Protein AF-A0A3P6CB48-F1 (afdb_monomer)

Organism: Brassica oleracea (NCBI:txid3712)

Secondary structure (DSSP, 8-state):
---------------PPPPEEEE--SGGGHHHHHHHHHH-S-EEEE--S----SSSTTHHHHHHHHHHHS--SSHHHHHHHHHHH----HHHHHHHHHHHHHHHHHHH--GGGGGSS--

InterPro domains:
  IPR002882 2-phospho-L-lactate transferase CofD [PF01933] (21-88)
  IPR038136 CofD-like domain superfamily [G3DSA:3.40.50.10680] (15-97)
  IPR038136 CofD-like domain superfamily [SSF142338] (18-90)

Nearest PDB structures (foldseek):
  9atc-assembly1_A  TM=3.259E-01  e=7.396E+00  Escherichia coli
  3csu-assembly1_B  TM=3.146E-01  e=8.466E+00  Escherichia coli K-12

Solvent-accessible surface area (backbone atoms only — not comparable to full-atom values): 7622 Å² total; per-residue (Å²): 138,84,83,82,82,77,82,80,79,83,76,79,76,77,74,74,66,59,78,46,79,43,84,44,67,51,77,84,48,58,80,49,53,68,60,44,52,78,64,29,82,49,64,49,79,47,66,65,65,79,42,83,68,93,70,54,59,27,51,64,38,54,50,58,47,50,61,66,72,49,64,71,89,43,74,64,40,43,48,53,43,51,60,74,65,59,71,80,54,69,73,55,50,57,50,50,50,52,50,51,52,51,51,48,47,73,73,63,62,61,80,74,67,70,65,71,80,76,114

Foldseek 3Di:
DDDDPDPPPPPPPPPPQDAEEDEDEADPCLVVLVVVVVRHPNYHYDYDQADPPPPHTPPRRVLSNCLSNFDPPDPVSVVVSVVSPDDPPPVVVVVVVVVVVVVCCVVPVDPVVVVPVVD

Mean predicted aligned error: 14.85 Å

Structure (mmCIF, N/CA/C/O backbone):
data_AF-A0A3P6CB48-F1
#
_entry.id   AF-A0A3P6CB48-F1
#
loop_
_atom_site.group_PDB
_atom_site.id
_atom_site.type_symbol
_atom_site.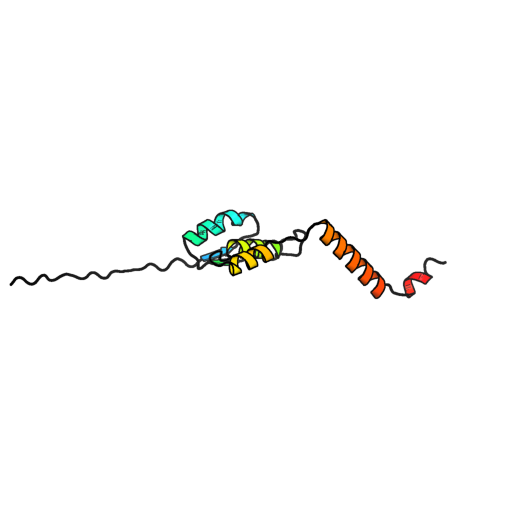label_atom_id
_atom_site.label_alt_id
_atom_site.label_comp_id
_atom_site.label_asym_id
_atom_site.label_entity_id
_atom_site.label_seq_id
_atom_site.pdbx_PDB_ins_code
_atom_site.Cartn_x
_atom_site.Cartn_y
_atom_site.Cartn_z
_atom_site.occupancy
_atom_site.B_iso_or_equiv
_atom_site.auth_seq_id
_atom_site.auth_comp_id
_atom_site.auth_asym_id
_atom_site.auth_atom_id
_atom_site.pdbx_PDB_model_num
ATOM 1 N N . MET A 1 1 ? -41.089 0.556 48.564 1.00 38.22 1 MET A N 1
ATOM 2 C CA . MET A 1 1 ? -40.012 0.200 47.618 1.00 38.22 1 MET A CA 1
ATOM 3 C C . MET A 1 1 ? -40.538 0.365 46.200 1.00 38.22 1 MET A C 1
ATOM 5 O O . MET A 1 1 ? -41.434 -0.378 45.829 1.00 38.22 1 MET A O 1
ATOM 9 N N . SER A 1 2 ? -40.049 1.352 45.446 1.00 36.94 2 SER A N 1
ATOM 10 C CA . SER A 1 2 ? -40.416 1.554 44.037 1.00 36.94 2 SER A CA 1
ATOM 11 C C . SER A 1 2 ? -39.330 0.931 43.168 1.00 36.94 2 SER A C 1
ATOM 13 O O . SER A 1 2 ? -38.185 1.378 43.219 1.00 36.94 2 SER A O 1
ATOM 15 N N . ALA A 1 3 ? -39.659 -0.130 42.434 1.00 39.22 3 ALA A N 1
ATOM 16 C CA . ALA A 1 3 ? -38.724 -0.777 41.524 1.00 39.22 3 ALA A CA 1
ATOM 17 C C . ALA A 1 3 ? -38.510 0.122 40.298 1.00 39.22 3 ALA A C 1
ATOM 19 O O . ALA A 1 3 ? -39.443 0.381 39.540 1.00 39.22 3 ALA A O 1
ATOM 20 N N . TYR A 1 4 ? -37.284 0.611 40.120 1.00 45.44 4 TYR A N 1
ATOM 21 C CA . TYR A 1 4 ? -36.842 1.187 38.855 1.00 45.44 4 TYR A CA 1
ATOM 22 C C . TYR A 1 4 ? -36.689 0.044 37.852 1.00 45.44 4 TYR A C 1
ATOM 24 O O . TYR A 1 4 ? -35.783 -0.778 37.972 1.00 45.44 4 TYR A O 1
ATOM 32 N N . VAL A 1 5 ? -37.586 -0.022 36.871 1.00 48.25 5 VAL A N 1
ATOM 33 C CA . VAL A 1 5 ? -37.370 -0.830 35.670 1.00 48.25 5 VAL A CA 1
ATOM 34 C C . VAL A 1 5 ? -36.523 0.023 34.734 1.00 48.25 5 VAL A C 1
ATOM 36 O O . VAL A 1 5 ? -37.032 0.928 34.077 1.00 48.25 5 VAL A O 1
ATOM 39 N N . SER A 1 6 ? -35.214 -0.223 34.729 1.00 45.56 6 SER A N 1
ATOM 40 C CA . SER A 1 6 ? -34.323 0.346 33.721 1.00 45.56 6 SER A CA 1
ATOM 41 C C . SER A 1 6 ? -34.514 -0.460 32.439 1.00 45.56 6 SER A C 1
ATOM 43 O O . SER A 1 6 ? -34.183 -1.644 32.386 1.00 45.56 6 SER A O 1
ATOM 45 N N . ALA A 1 7 ? -35.129 0.152 31.429 1.00 47.03 7 ALA A N 1
ATOM 46 C CA . ALA A 1 7 ? -35.191 -0.419 30.095 1.00 47.03 7 ALA A CA 1
ATOM 47 C C . ALA A 1 7 ? -33.794 -0.315 29.475 1.00 47.03 7 ALA A C 1
ATOM 49 O O . ALA A 1 7 ? -33.390 0.736 28.986 1.00 47.03 7 ALA A O 1
ATOM 50 N N . GLU A 1 8 ? -33.041 -1.407 29.539 1.00 46.75 8 GLU A N 1
ATOM 51 C CA . GLU A 1 8 ? -31.741 -1.534 28.896 1.00 46.75 8 GLU A CA 1
ATOM 52 C C . GLU A 1 8 ? -31.945 -1.659 27.374 1.00 46.75 8 GLU A C 1
ATOM 54 O O . GLU A 1 8 ? -32.101 -2.753 26.827 1.00 46.75 8 GLU A O 1
ATOM 59 N N . CYS A 1 9 ? -31.990 -0.533 26.663 1.00 33.88 9 CYS A N 1
ATOM 60 C CA . CYS A 1 9 ? -31.968 -0.515 25.204 1.00 33.88 9 CYS A CA 1
ATOM 61 C C . CYS A 1 9 ? -30.531 -0.714 24.695 1.00 33.88 9 CYS A C 1
ATOM 63 O O . CYS A 1 9 ? -29.858 0.218 24.263 1.00 33.88 9 CYS A O 1
ATOM 65 N N . HIS A 1 10 ? -30.057 -1.961 24.702 1.00 47.25 10 HIS A N 1
ATOM 66 C CA . HIS A 1 10 ? -28.854 -2.345 23.961 1.00 47.25 10 HIS A CA 1
ATOM 67 C C . HIS A 1 10 ? -29.155 -2.408 22.456 1.00 47.25 10 HIS A C 1
ATOM 69 O O . HIS A 1 10 ? -29.297 -3.480 21.874 1.00 47.25 10 HIS A O 1
ATOM 75 N N . SER A 1 11 ? -29.214 -1.252 21.799 1.00 48.88 11 SER A N 1
ATOM 76 C CA . SER A 1 11 ? -28.984 -1.161 20.355 1.00 48.88 11 SER A CA 1
ATOM 77 C C . SER A 1 11 ? -27.568 -0.645 20.112 1.00 48.88 11 SER A C 1
ATOM 79 O O . SER A 1 11 ? -27.366 0.448 19.590 1.00 48.88 11 SER A O 1
ATOM 81 N N . SER A 1 12 ? -26.565 -1.426 20.518 1.00 54.94 12 SER A N 1
ATOM 82 C CA . SER A 1 12 ? -25.195 -1.222 20.044 1.00 54.94 12 SER A CA 1
ATOM 83 C C . SER A 1 12 ? -25.089 -1.816 18.642 1.00 54.94 12 SER A C 1
ATOM 85 O O . SER A 1 12 ? -24.553 -2.904 18.447 1.00 54.94 12 SER A O 1
ATOM 87 N N . SER A 1 13 ? -25.660 -1.138 17.645 1.00 58.38 13 SER A N 1
ATOM 88 C CA . SER A 1 13 ? -25.299 -1.409 16.257 1.00 58.38 13 SER A CA 1
ATOM 89 C C . SER A 1 13 ? -23.925 -0.785 16.022 1.00 58.38 13 SER A C 1
ATOM 91 O O . SER A 1 13 ? -23.820 0.331 15.508 1.00 58.38 13 SER A O 1
ATOM 93 N N . THR A 1 14 ? -22.859 -1.460 16.452 1.00 63.66 14 THR A N 1
ATOM 94 C CA . THR A 1 14 ? -21.512 -1.143 15.975 1.00 63.66 14 THR A CA 1
ATOM 95 C C . THR A 1 14 ? -21.516 -1.423 14.479 1.00 63.66 14 THR A C 1
ATOM 97 O O . THR A 1 14 ? -21.442 -2.574 14.058 1.00 63.66 14 THR A O 1
ATOM 100 N N . VAL A 1 15 ? -21.728 -0.385 13.671 1.00 77.75 15 VAL A N 1
ATOM 101 C CA . VAL A 1 15 ? -21.661 -0.504 12.215 1.00 77.75 15 VAL A CA 1
ATOM 102 C C . VAL A 1 15 ? -20.222 -0.877 11.882 1.00 77.75 15 VAL A C 1
ATOM 104 O O . VAL A 1 15 ? -19.312 -0.084 12.124 1.00 77.75 15 VAL A O 1
ATOM 107 N N . ASP A 1 16 ? -20.011 -2.092 11.376 1.00 85.31 16 ASP A N 1
ATOM 108 C CA . ASP A 1 16 ? -18.688 -2.531 10.945 1.00 85.31 16 ASP A CA 1
ATOM 109 C C . ASP A 1 16 ? -18.121 -1.544 9.909 1.00 85.31 16 ASP A C 1
ATOM 111 O O . ASP A 1 16 ? -18.852 -1.103 9.012 1.00 85.31 16 ASP A O 1
ATOM 115 N N 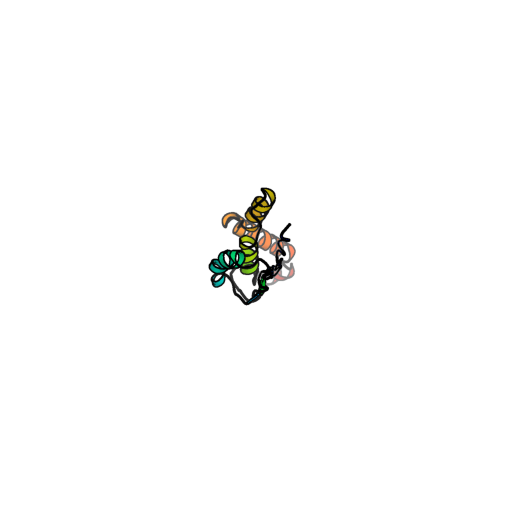. PRO A 1 17 ? -16.821 -1.202 9.976 1.00 87.69 17 PRO A N 1
ATOM 116 C CA . PRO A 1 17 ? -16.210 -0.258 9.040 1.00 87.69 17 PRO A CA 1
ATOM 117 C C . PRO A 1 17 ? -16.366 -0.776 7.607 1.00 87.69 17 PRO A C 1
ATOM 119 O O . PRO A 1 17 ? -16.110 -1.949 7.395 1.00 87.69 17 PRO A O 1
ATOM 122 N N . PRO A 1 18 ? -16.752 0.012 6.595 1.00 90.81 18 PRO A N 1
ATOM 123 C CA . PRO A 1 18 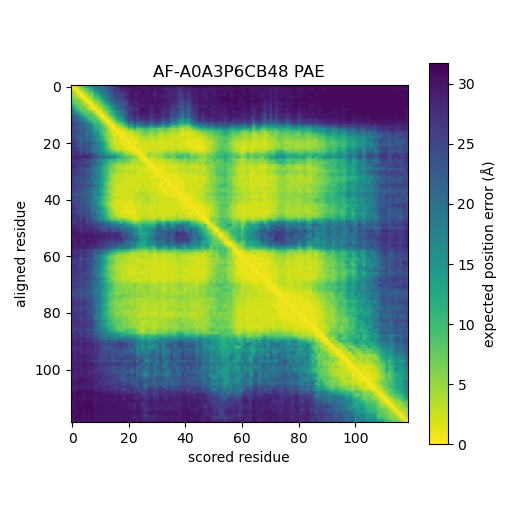? -17.143 -0.502 5.271 1.00 90.81 18 PRO A CA 1
ATOM 124 C C . PRO A 1 18 ? -16.039 -1.311 4.560 1.00 90.81 18 PRO A C 1
ATOM 126 O O . PRO A 1 18 ? -14.857 -1.060 4.770 1.00 90.81 18 PRO A O 1
ATOM 129 N N . SER A 1 19 ? -16.406 -2.267 3.698 1.00 94.69 19 SER A N 1
ATOM 130 C CA . SER A 1 19 ? -15.464 -2.974 2.805 1.00 94.69 19 SER A CA 1
ATOM 131 C C . SER A 1 19 ? -15.485 -2.356 1.410 1.00 94.69 19 SER A C 1
ATOM 133 O O . SER A 1 19 ? -16.563 -2.173 0.848 1.00 94.69 19 SER A O 1
ATOM 135 N N . LEU A 1 20 ? -14.317 -2.058 0.836 1.00 94.44 20 LEU A N 1
ATOM 136 C CA . LEU A 1 20 ? -14.190 -1.332 -0.431 1.00 94.44 20 LEU A CA 1
ATOM 137 C C . LEU A 1 20 ? -13.268 -2.057 -1.419 1.00 94.44 20 LEU A C 1
ATOM 139 O O . LEU A 1 20 ? -12.235 -2.605 -1.040 1.00 94.44 20 LEU A O 1
ATOM 143 N N . ILE A 1 21 ? -13.612 -1.999 -2.706 1.00 94.94 21 ILE A N 1
ATOM 144 C CA . ILE A 1 21 ? -12.710 -2.336 -3.814 1.00 94.94 21 ILE A CA 1
ATOM 145 C C . ILE A 1 21 ? -12.399 -1.042 -4.559 1.00 94.94 21 ILE A C 1
ATOM 147 O O . ILE A 1 21 ? -13.311 -0.309 -4.939 1.00 94.94 21 ILE A O 1
ATOM 151 N N . VAL A 1 22 ? -11.116 -0.762 -4.773 1.00 92.44 22 VAL A N 1
ATOM 152 C CA . VAL A 1 22 ? -10.648 0.440 -5.468 1.00 92.44 22 VAL A CA 1
ATOM 153 C C . VAL A 1 22 ? -9.891 0.037 -6.724 1.00 92.44 22 VAL A C 1
ATOM 155 O O . VAL A 1 22 ? -8.806 -0.536 -6.643 1.00 92.44 22 VAL A O 1
ATOM 158 N N . PHE A 1 23 ? -10.443 0.394 -7.881 1.00 91.25 23 PHE A N 1
ATOM 159 C CA . PHE A 1 23 ? -9.748 0.332 -9.165 1.00 91.25 23 PHE A CA 1
ATOM 160 C C . PHE A 1 23 ? -9.004 1.651 -9.371 1.00 91.25 23 PHE A C 1
ATOM 162 O O . PHE A 1 23 ? -9.624 2.703 -9.523 1.00 91.25 23 PHE A O 1
ATOM 169 N N . SER A 1 24 ? -7.675 1.616 -9.330 1.00 87.19 24 SER A N 1
ATOM 170 C CA . SER A 1 24 ? -6.851 2.825 -9.428 1.00 87.19 24 SER A CA 1
ATOM 171 C C . SER A 1 24 ? -5.528 2.539 -10.122 1.00 87.19 24 SER A C 1
ATOM 173 O O . SER A 1 24 ? -4.946 1.484 -9.900 1.00 87.19 24 SER A O 1
ATOM 175 N N . GLY A 1 25 ? -5.019 3.495 -10.898 1.00 75.94 25 GLY A N 1
ATOM 176 C CA . GLY A 1 25 ? -3.639 3.470 -11.393 1.00 75.94 25 GLY A CA 1
ATOM 177 C C . GLY A 1 25 ? -2.640 4.004 -10.364 1.00 75.94 25 GLY A C 1
ATOM 178 O O . GLY A 1 25 ? -2.970 4.166 -9.187 1.00 75.94 25 GLY A O 1
ATOM 179 N N . GLY A 1 26 ? -1.437 4.329 -10.825 1.00 72.81 26 GLY A N 1
ATOM 180 C CA . GLY A 1 26 ? -0.321 4.806 -10.019 1.00 72.81 26 GLY A CA 1
ATOM 181 C C . GLY A 1 26 ? -0.531 6.091 -9.240 1.00 72.81 26 GLY A C 1
ATOM 182 O O . GLY A 1 26 ? -1.173 6.126 -8.184 1.00 72.81 26 GLY A O 1
ATOM 183 N N . THR A 1 27 ? 0.107 7.166 -9.697 1.00 78.88 27 THR A N 1
ATOM 184 C CA . THR A 1 27 ? 0.347 8.337 -8.848 1.00 78.88 27 THR A CA 1
ATOM 185 C C . THR A 1 27 ? -0.908 9.107 -8.450 1.00 78.88 27 THR A C 1
ATOM 187 O O . THR A 1 27 ? -0.943 9.656 -7.349 1.00 78.88 27 THR A O 1
ATOM 190 N N . GLY A 1 28 ? -1.953 9.089 -9.279 1.00 82.62 28 GLY A N 1
ATOM 191 C CA . GLY A 1 28 ? -3.181 9.858 -9.056 1.00 82.62 28 GLY A CA 1
ATOM 192 C C . GLY A 1 28 ? -3.945 9.483 -7.782 1.00 82.62 28 GLY A C 1
ATOM 193 O O . GLY A 1 28 ? -4.504 10.354 -7.125 1.00 82.62 28 GLY A O 1
ATOM 194 N N . PHE A 1 29 ? -3.918 8.213 -7.369 1.00 88.25 29 PHE A N 1
ATOM 195 C CA . PHE A 1 29 ? -4.651 7.772 -6.173 1.00 88.25 29 PHE A CA 1
ATOM 196 C C . PHE A 1 29 ? -3.851 7.937 -4.870 1.00 88.25 29 PHE A C 1
ATOM 198 O O . PHE A 1 29 ? -4.364 7.739 -3.773 1.00 88.25 29 PHE A O 1
ATOM 205 N N . ASN A 1 30 ? -2.580 8.328 -4.957 1.00 88.56 30 ASN A N 1
ATOM 206 C CA . ASN A 1 30 ? -1.669 8.373 -3.815 1.00 88.56 30 ASN A CA 1
ATOM 207 C C . ASN A 1 30 ? -2.130 9.276 -2.670 1.00 88.56 30 ASN A C 1
ATOM 209 O O . ASN A 1 30 ? -1.934 8.908 -1.516 1.00 88.56 30 ASN A O 1
ATOM 213 N N . GLY A 1 31 ? -2.731 10.426 -2.987 1.00 88.94 31 GLY A N 1
ATOM 214 C CA . GLY A 1 31 ? -3.233 11.364 -1.980 1.00 88.94 31 GLY A CA 1
ATOM 215 C C . GLY A 1 31 ? -4.483 10.870 -1.249 1.00 88.94 31 GLY A C 1
ATOM 216 O O . GLY A 1 31 ? -4.756 11.319 -0.145 1.00 88.94 31 GLY A O 1
ATOM 217 N N . VAL A 1 32 ? -5.220 9.922 -1.835 1.00 91.38 32 VAL A N 1
ATOM 218 C CA . VAL A 1 32 ? -6.487 9.417 -1.281 1.00 91.38 32 VAL A CA 1
ATOM 219 C C . VAL A 1 32 ? -6.261 8.252 -0.316 1.00 91.38 32 VAL A C 1
ATOM 221 O O . VAL A 1 32 ? -7.064 8.040 0.587 1.00 91.38 32 VAL A O 1
ATOM 224 N N . VAL A 1 33 ? -5.158 7.507 -0.468 1.00 91.44 33 VAL A N 1
ATOM 225 C CA . VAL A 1 33 ? -4.875 6.301 0.333 1.00 91.44 33 VAL A CA 1
ATOM 226 C C . VAL A 1 33 ? -4.896 6.585 1.837 1.00 91.44 33 VAL A C 1
ATOM 228 O O . VAL A 1 33 ? -5.515 5.832 2.581 1.00 91.44 33 VAL A O 1
ATOM 231 N N . GLU A 1 34 ? -4.246 7.662 2.286 1.00 89.44 34 GLU A N 1
ATOM 232 C CA . GLU A 1 34 ? -4.173 7.993 3.718 1.00 89.44 34 GLU A CA 1
ATOM 233 C C . GLU A 1 34 ? -5.528 8.419 4.289 1.00 89.44 34 GLU A C 1
ATOM 235 O O . GLU A 1 34 ? -5.865 8.058 5.414 1.00 89.44 34 GLU A O 1
ATOM 240 N N . GLU A 1 35 ? -6.341 9.129 3.506 1.00 91.44 35 GLU A N 1
ATOM 241 C CA . GLU A 1 35 ? -7.698 9.495 3.917 1.00 91.44 35 GLU A CA 1
ATOM 242 C C . GLU A 1 35 ? -8.608 8.266 3.992 1.00 91.44 35 GLU A C 1
ATOM 244 O O . GLU A 1 35 ? -9.399 8.132 4.924 1.00 91.44 35 GLU A O 1
ATOM 249 N N . LEU A 1 36 ? -8.449 7.320 3.064 1.00 92.38 36 LEU A N 1
ATOM 250 C CA . LEU A 1 36 ? -9.253 6.103 3.037 1.00 92.38 36 LEU A CA 1
ATOM 251 C C . LEU A 1 36 ? -9.021 5.227 4.274 1.00 92.38 36 LEU A C 1
ATOM 253 O O . LEU A 1 36 ? -9.982 4.698 4.831 1.00 92.38 36 LEU A O 1
ATOM 257 N N . LYS A 1 37 ? -7.774 5.141 4.756 1.00 90.19 37 LYS A N 1
ATOM 258 C CA . LYS A 1 37 ? -7.432 4.411 5.988 1.00 90.19 37 LYS A CA 1
ATOM 259 C C . LYS A 1 37 ? -8.150 4.937 7.229 1.00 90.19 37 LYS A C 1
ATOM 261 O O . LYS A 1 37 ? -8.410 4.159 8.141 1.00 90.19 37 LYS A O 1
ATOM 266 N N . LYS A 1 38 ? -8.463 6.239 7.280 1.00 90.69 38 LYS A N 1
ATOM 267 C CA . LYS A 1 38 ? -9.207 6.842 8.402 1.00 90.69 38 LYS A CA 1
ATOM 268 C C . LYS A 1 38 ? -10.659 6.362 8.443 1.00 90.69 38 LYS A C 1
ATOM 270 O O . LYS A 1 38 ? -11.286 6.419 9.494 1.00 90.69 38 LYS A O 1
ATOM 275 N N . ILE A 1 39 ? -11.183 5.911 7.302 1.00 91.88 39 ILE A N 1
ATOM 276 C CA . ILE A 1 39 ? -12.561 5.438 7.139 1.00 91.88 39 ILE A CA 1
ATOM 277 C C . ILE A 1 39 ? -12.626 3.920 7.324 1.00 91.88 39 ILE A C 1
ATOM 279 O O . ILE A 1 39 ? -13.513 3.412 8.006 1.00 91.88 39 ILE A O 1
ATOM 283 N N . THR A 1 40 ? -11.710 3.180 6.696 1.00 92.94 40 THR A N 1
ATOM 284 C CA . THR A 1 40 ? -11.651 1.719 6.786 1.00 92.94 40 THR A CA 1
ATOM 285 C C . THR A 1 40 ? -10.285 1.181 6.369 1.00 92.94 40 THR A C 1
ATOM 287 O O . THR A 1 40 ? -9.629 1.706 5.471 1.00 92.94 40 THR A O 1
ATOM 290 N N . THR A 1 41 ? -9.876 0.073 6.979 1.00 91.19 41 THR A N 1
ATOM 291 C CA . THR A 1 41 ? -8.713 -0.721 6.556 1.00 91.19 41 THR A CA 1
ATOM 292 C C . THR A 1 41 ? -9.096 -1.863 5.612 1.00 91.19 41 THR A C 1
ATOM 294 O O . THR A 1 41 ? -8.223 -2.529 5.056 1.00 91.19 41 THR A O 1
ATOM 297 N N . ARG A 1 42 ? -10.397 -2.094 5.388 1.00 93.06 42 ARG A N 1
ATOM 298 C CA . ARG A 1 42 ? -10.924 -3.189 4.560 1.00 93.06 42 ARG A CA 1
ATOM 299 C C . ARG A 1 42 ? -10.987 -2.785 3.087 1.00 93.06 42 ARG A C 1
ATOM 301 O O . ARG A 1 42 ? -12.069 -2.683 2.511 1.00 93.06 42 ARG A O 1
ATOM 308 N N . VAL A 1 43 ? -9.826 -2.529 2.487 1.00 93.62 43 VAL A N 1
ATOM 309 C CA . VAL A 1 43 ? -9.722 -2.059 1.099 1.00 93.62 43 VAL A CA 1
ATOM 310 C C . VAL A 1 43 ? -8.903 -3.024 0.250 1.00 93.62 43 VAL A C 1
ATOM 312 O O . VAL A 1 43 ? -7.731 -3.268 0.527 1.00 93.62 43 VAL A O 1
ATOM 315 N N . ALA A 1 44 ? -9.499 -3.529 -0.829 1.00 93.38 44 ALA A N 1
ATOM 316 C CA . ALA A 1 44 ? -8.781 -4.249 -1.874 1.00 93.38 44 ALA A CA 1
ATOM 317 C C . ALA A 1 44 ? -8.436 -3.289 -3.023 1.00 93.38 44 ALA A C 1
ATOM 319 O O . ALA A 1 44 ? -9.322 -2.710 -3.654 1.00 93.38 44 ALA A O 1
ATOM 320 N N . HIS A 1 45 ? -7.143 -3.117 -3.299 1.00 92.06 45 HIS A N 1
ATOM 321 C CA . HIS A 1 45 ? -6.655 -2.266 -4.384 1.00 92.06 45 HIS A CA 1
ATOM 322 C C . HIS A 1 45 ? -6.378 -3.097 -5.637 1.00 92.06 45 HIS A C 1
ATOM 324 O O . HIS A 1 45 ? -5.544 -4.000 -5.613 1.00 92.06 45 HIS A O 1
ATOM 330 N N . VAL A 1 46 ? -7.038 -2.753 -6.739 1.00 91.06 46 VAL A N 1
ATOM 331 C CA . VAL A 1 46 ? -6.797 -3.335 -8.062 1.00 91.06 46 VAL A CA 1
ATOM 332 C C . VAL A 1 46 ? -5.953 -2.347 -8.863 1.00 91.06 46 VAL A C 1
ATOM 334 O O . VAL A 1 46 ? -6.416 -1.249 -9.182 1.00 91.06 46 VAL A O 1
ATOM 337 N N . LEU A 1 47 ? -4.706 -2.731 -9.147 1.00 87.44 47 LEU A N 1
ATOM 338 C CA . LEU A 1 47 ? -3.730 -1.926 -9.884 1.00 87.44 47 LEU A CA 1
ATOM 339 C C . LEU A 1 47 ? -3.542 -2.522 -11.294 1.00 87.44 47 LEU A C 1
ATOM 341 O O . LEU A 1 47 ? -3.229 -3.711 -11.393 1.00 87.44 47 LEU A O 1
ATOM 345 N N . PRO A 1 48 ? -3.756 -1.754 -12.380 1.00 80.81 48 PRO A N 1
ATOM 346 C CA . PRO A 1 48 ? -3.579 -2.247 -13.745 1.00 80.81 48 PRO A CA 1
ATOM 347 C C . PRO A 1 48 ? -2.105 -2.571 -14.037 1.00 80.81 48 PRO A C 1
ATOM 349 O O . PRO A 1 48 ? -1.202 -1.907 -13.539 1.00 80.81 48 PRO A O 1
ATOM 352 N N . VAL A 1 49 ? -1.863 -3.589 -14.871 1.00 71.19 49 VAL A N 1
ATOM 353 C CA . VAL A 1 49 ? -0.519 -4.158 -15.108 1.00 71.19 49 VAL A CA 1
ATOM 354 C C . VAL A 1 49 ? 0.295 -3.397 -16.177 1.00 71.19 49 VAL A C 1
ATOM 356 O O . VAL A 1 49 ? 1.456 -3.709 -16.399 1.00 71.19 49 VAL A O 1
ATOM 359 N N . SER A 1 50 ? -0.293 -2.400 -16.845 1.00 63.56 50 SER A N 1
ATOM 360 C CA . SER A 1 50 ? 0.233 -1.799 -18.089 1.00 63.56 50 SER A CA 1
ATOM 361 C C . SER A 1 50 ? 1.062 -0.515 -17.919 1.00 63.56 50 SER A C 1
ATOM 363 O O . SER A 1 50 ? 1.144 0.268 -18.857 1.00 63.56 50 SER A O 1
ATOM 365 N N . ASP A 1 51 ? 1.631 -0.235 -16.743 1.00 63.56 51 ASP A N 1
ATOM 366 C CA . ASP A 1 51 ? 2.446 0.981 -16.568 1.00 63.56 51 ASP A CA 1
ATOM 367 C C . ASP A 1 51 ? 3.877 0.792 -17.107 1.00 63.56 51 ASP A C 1
ATOM 369 O O . ASP A 1 51 ? 4.711 0.185 -16.441 1.00 63.56 51 ASP A O 1
ATOM 373 N N . ASP A 1 52 ? 4.179 1.335 -18.290 1.00 55.16 52 ASP A N 1
ATOM 374 C CA . ASP A 1 52 ? 5.468 1.219 -19.002 1.00 55.16 52 ASP A CA 1
ATOM 375 C C . ASP A 1 52 ? 6.606 2.098 -18.413 1.00 55.16 52 ASP A C 1
ATOM 377 O O . ASP A 1 52 ? 7.625 2.373 -19.056 1.00 55.16 52 ASP A O 1
ATOM 381 N N . GLY A 1 53 ? 6.467 2.571 -17.172 1.00 55.47 53 GLY A N 1
ATOM 382 C CA . GLY A 1 53 ? 7.395 3.499 -16.528 1.00 55.47 53 GLY A CA 1
ATOM 383 C C . GLY A 1 53 ? 8.737 2.885 -16.105 1.00 55.47 53 GLY A C 1
ATOM 384 O O . GLY A 1 53 ? 8.917 2.544 -14.938 1.00 55.47 53 GLY A O 1
ATOM 385 N N . GLY A 1 54 ? 9.710 2.795 -17.022 1.00 55.69 54 GLY A N 1
ATOM 386 C CA . GLY A 1 54 ? 11.178 2.790 -16.799 1.00 55.69 54 GLY A CA 1
ATOM 387 C C . GLY A 1 54 ? 11.809 1.791 -15.804 1.00 55.69 54 GLY A C 1
ATOM 388 O O . GLY A 1 54 ? 13.023 1.806 -15.616 1.00 55.69 54 GLY A O 1
ATOM 389 N N . SER A 1 55 ? 11.026 0.940 -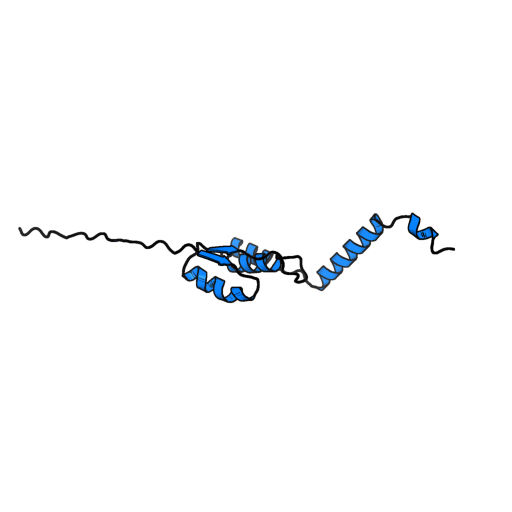15.141 1.00 53.88 55 SER A N 1
ATOM 390 C CA . SER A 1 55 ? 11.456 0.027 -14.069 1.00 53.88 55 SER A CA 1
ATOM 391 C C . SER A 1 55 ? 10.633 -1.273 -14.014 1.00 53.88 55 SER A C 1
ATOM 393 O O . SER A 1 55 ? 10.600 -1.948 -12.986 1.00 53.88 55 SER A O 1
ATOM 395 N N . GLY A 1 56 ? 10.017 -1.637 -15.142 1.00 54.22 56 GLY A N 1
ATOM 396 C CA . GLY A 1 56 ? 9.189 -2.832 -15.309 1.00 54.22 56 GLY A CA 1
ATOM 397 C C . GLY A 1 56 ? 7.693 -2.563 -15.075 1.00 54.22 56 GLY A C 1
ATOM 398 O O . GLY A 1 56 ? 7.355 -1.755 -14.206 1.00 54.22 56 GLY A O 1
ATOM 399 N N . PRO A 1 57 ? 6.804 -3.226 -15.837 1.00 54.84 57 PRO A N 1
ATOM 400 C CA . PRO A 1 57 ? 5.367 -2.971 -15.816 1.00 54.84 57 PRO A CA 1
ATOM 401 C C . PRO A 1 57 ? 4.764 -3.101 -14.411 1.00 54.84 57 PRO A C 1
ATOM 403 O O . PRO A 1 57 ? 5.003 -4.090 -13.719 1.00 54.84 57 PRO A O 1
ATOM 406 N N . ALA A 1 58 ? 4.012 -2.085 -13.971 1.00 63.62 58 ALA A N 1
ATOM 407 C CA . ALA A 1 58 ? 3.219 -2.029 -12.726 1.00 63.62 58 ALA A CA 1
ATOM 408 C C . ALA A 1 58 ? 3.939 -2.212 -11.368 1.00 63.62 58 ALA A C 1
ATOM 410 O O . ALA A 1 58 ? 3.331 -2.006 -10.310 1.00 63.62 58 ALA A O 1
ATOM 411 N N . VAL A 1 59 ? 5.240 -2.519 -11.346 1.00 76.69 59 VAL A N 1
ATOM 412 C CA . VAL A 1 59 ? 6.025 -2.653 -10.103 1.00 76.69 59 VAL A CA 1
ATOM 413 C C . VAL A 1 59 ? 6.073 -1.331 -9.330 1.00 76.69 59 VAL A C 1
ATOM 415 O O . VAL A 1 59 ? 6.020 -1.322 -8.096 1.00 76.69 59 VAL A O 1
ATOM 418 N N . GLY A 1 60 ? 6.134 -0.200 -10.040 1.00 81.56 60 GLY A N 1
ATOM 419 C CA . GLY A 1 60 ? 6.126 1.135 -9.440 1.00 81.56 60 GLY A CA 1
ATOM 420 C C . GLY A 1 60 ? 4.860 1.413 -8.628 1.00 81.56 60 GLY A C 1
ATOM 421 O O . GLY A 1 60 ? 4.946 1.890 -7.491 1.00 81.56 60 GLY A O 1
ATOM 422 N N . ASP A 1 61 ? 3.705 1.044 -9.176 1.00 83.12 61 ASP A N 1
ATOM 423 C CA . ASP A 1 61 ? 2.394 1.278 -8.574 1.00 83.12 61 ASP A CA 1
ATOM 424 C C . ASP A 1 61 ? 2.185 0.433 -7.327 1.00 83.12 61 ASP A C 1
ATOM 426 O O . ASP A 1 61 ? 1.850 0.983 -6.270 1.00 83.12 61 ASP A O 1
ATOM 430 N N . ILE A 1 62 ? 2.477 -0.870 -7.424 1.00 85.81 62 ILE A N 1
ATOM 431 C CA . ILE A 1 62 ? 2.435 -1.808 -6.294 1.00 85.81 62 ILE A CA 1
ATOM 432 C C . ILE A 1 62 ? 3.340 -1.299 -5.176 1.00 85.81 62 ILE A C 1
ATOM 434 O O . ILE A 1 62 ? 2.897 -1.147 -4.037 1.00 85.81 62 ILE A O 1
ATOM 438 N N . ARG A 1 63 ? 4.588 -0.942 -5.499 1.00 86.94 63 ARG A N 1
ATOM 439 C CA . ARG A 1 63 ? 5.542 -0.425 -4.511 1.00 86.94 63 ARG A CA 1
ATOM 440 C C . ARG A 1 63 ? 5.027 0.841 -3.836 1.00 86.94 63 ARG A C 1
ATOM 442 O O . ARG A 1 63 ? 5.106 0.968 -2.615 1.00 86.94 63 ARG A O 1
ATOM 449 N N . SER A 1 64 ? 4.487 1.778 -4.614 1.00 88.06 64 SER A N 1
ATOM 450 C CA . SER A 1 64 ? 3.956 3.033 -4.078 1.00 88.06 64 SER A CA 1
ATOM 451 C C . SER A 1 64 ? 2.750 2.813 -3.159 1.00 88.06 64 SER A C 1
ATOM 453 O O . SER A 1 64 ? 2.557 3.580 -2.210 1.00 88.06 64 SER A O 1
ATOM 455 N N . ARG A 1 65 ? 1.947 1.774 -3.421 1.00 90.19 65 ARG A N 1
ATOM 456 C CA . ARG A 1 65 ? 0.779 1.420 -2.615 1.00 90.19 65 ARG A CA 1
ATOM 457 C C . ARG A 1 65 ? 1.198 0.690 -1.340 1.00 90.19 65 ARG A C 1
ATOM 459 O O . ARG A 1 65 ? 0.776 1.110 -0.268 1.00 90.19 65 ARG A O 1
ATOM 466 N N . CYS A 1 66 ? 2.109 -0.280 -1.425 1.00 90.12 66 CYS A N 1
ATOM 467 C CA . CYS A 1 66 ? 2.674 -0.973 -0.263 1.00 90.12 66 CYS A CA 1
ATOM 468 C C . CYS A 1 66 ? 3.317 0.003 0.725 1.00 90.12 66 CYS A C 1
ATOM 470 O O . CYS A 1 66 ? 3.026 -0.055 1.911 1.00 90.12 66 CYS A O 1
ATOM 472 N N . LEU A 1 6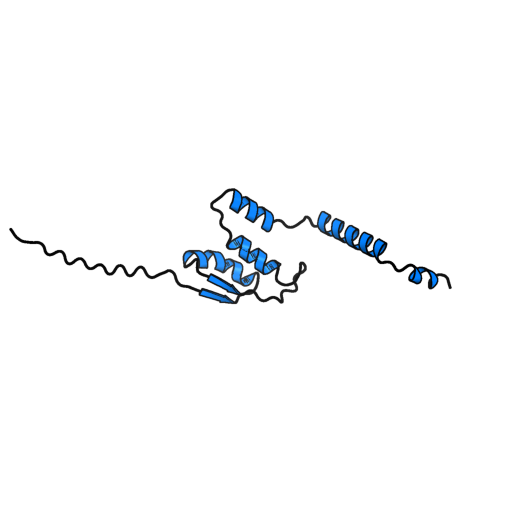7 ? 4.134 0.950 0.256 1.00 91.06 67 LEU A N 1
ATOM 473 C CA . LEU A 1 67 ? 4.804 1.924 1.131 1.00 91.06 67 LEU A CA 1
ATOM 474 C C . LEU A 1 67 ? 3.851 2.854 1.875 1.00 91.06 67 LEU A C 1
ATOM 476 O O . LEU A 1 67 ? 4.175 3.317 2.970 1.00 91.06 67 LEU A O 1
ATOM 480 N N . ARG A 1 68 ? 2.711 3.162 1.256 1.00 90.44 68 ARG A N 1
ATOM 481 C CA . ARG A 1 68 ? 1.670 3.968 1.885 1.00 90.44 68 ARG A CA 1
ATOM 482 C C . ARG A 1 68 ? 0.853 3.124 2.830 1.00 90.44 68 ARG A C 1
ATOM 484 O O . ARG A 1 68 ? 0.619 3.567 3.929 1.00 90.44 68 ARG A O 1
ATOM 491 N N . LEU A 1 69 ? 0.479 1.904 2.464 1.00 90.44 69 LEU A N 1
ATOM 492 C CA . LEU A 1 69 ? -0.322 1.022 3.318 1.00 90.44 69 LEU A CA 1
ATOM 493 C C . LEU A 1 69 ? 0.467 0.341 4.446 1.00 90.44 69 LEU A C 1
ATOM 495 O O . LEU A 1 69 ? -0.151 -0.249 5.326 1.00 90.44 69 LEU A O 1
ATOM 499 N N . SER A 1 70 ? 1.799 0.407 4.416 1.00 90.00 70 SER A N 1
ATOM 500 C CA . SER A 1 70 ? 2.667 -0.202 5.426 1.00 90.00 70 SER A CA 1
ATOM 501 C C . SER A 1 70 ? 2.394 0.359 6.816 1.00 90.00 70 SER A C 1
ATOM 503 O O . SER A 1 70 ? 2.137 1.551 6.981 1.00 90.00 70 SER A O 1
ATOM 505 N N . ASP A 1 71 ? 2.511 -0.518 7.807 1.00 88.00 71 ASP A N 1
ATOM 506 C CA . ASP A 1 71 ? 2.549 -0.121 9.204 1.00 88.00 71 ASP A CA 1
ATOM 507 C C . ASP A 1 71 ? 3.803 0.725 9.497 1.00 88.00 71 ASP A C 1
ATOM 509 O O . ASP A 1 71 ? 4.856 0.574 8.870 1.00 88.00 71 ASP A O 1
ATOM 513 N N . GLU A 1 72 ? 3.675 1.631 10.458 1.00 90.88 72 GLU A N 1
ATOM 514 C CA . GLU A 1 72 ? 4.739 2.519 10.933 1.00 90.88 72 GLU A CA 1
ATOM 515 C C . GLU A 1 72 ? 4.903 2.444 12.459 1.00 90.88 72 GLU A C 1
ATOM 517 O O . GLU A 1 72 ? 5.664 3.217 13.040 1.00 90.88 72 GLU A O 1
ATOM 522 N N . SER A 1 73 ? 4.192 1.522 13.118 1.00 92.69 73 SER A N 1
ATOM 523 C CA . SER A 1 73 ? 4.135 1.429 14.578 1.00 92.69 73 SER A CA 1
ATOM 524 C C . SER A 1 73 ? 5.405 0.855 15.214 1.00 92.69 73 SER A C 1
ATOM 526 O O . SER A 1 73 ? 5.718 1.170 16.362 1.00 92.69 73 SER A O 1
ATOM 528 N N . THR A 1 74 ? 6.163 0.039 14.474 1.00 95.62 74 THR A N 1
ATOM 529 C CA . THR A 1 74 ? 7.371 -0.631 14.973 1.00 95.62 74 THR A CA 1
ATOM 530 C C . THR A 1 74 ? 8.630 -0.184 14.236 1.00 95.62 74 THR A C 1
ATOM 532 O O . THR A 1 74 ? 8.607 0.213 13.069 1.00 95.62 74 THR A O 1
ATOM 535 N N . SER A 1 75 ? 9.776 -0.289 14.913 1.00 94.94 75 SER A N 1
ATOM 536 C CA . SER A 1 75 ? 11.089 -0.028 14.311 1.00 94.94 75 SER A CA 1
ATOM 537 C C . SER A 1 75 ? 11.377 -0.950 13.122 1.00 94.94 75 SER A C 1
ATOM 539 O O . SER A 1 75 ? 11.978 -0.513 12.140 1.00 94.94 75 SER A O 1
ATOM 541 N N . GLU A 1 76 ? 10.913 -2.198 13.189 1.00 94.44 76 GLU A N 1
ATOM 542 C CA . GLU A 1 76 ? 11.013 -3.171 12.105 1.00 94.44 76 GLU A CA 1
ATOM 543 C C . GLU A 1 76 ? 10.159 -2.761 10.902 1.00 94.44 76 GLU A C 1
ATOM 545 O O . GLU A 1 76 ? 10.675 -2.696 9.787 1.00 94.44 76 GLU A O 1
ATOM 550 N N . ALA A 1 77 ? 8.896 -2.377 11.117 1.00 91.31 77 ALA A N 1
ATOM 551 C CA . ALA A 1 77 ? 8.022 -1.910 10.041 1.00 91.31 77 ALA A CA 1
ATOM 552 C C . ALA A 1 77 ? 8.596 -0.661 9.346 1.00 91.31 77 ALA A C 1
ATOM 554 O O . ALA A 1 77 ? 8.631 -0.577 8.115 1.00 91.31 77 ALA A O 1
ATOM 555 N N . LEU A 1 78 ? 9.172 0.263 10.121 1.00 94.25 78 LEU A N 1
ATOM 556 C CA . LEU A 1 78 ? 9.893 1.419 9.586 1.00 94.25 78 LEU A CA 1
ATOM 557 C C . LEU A 1 78 ? 11.144 1.018 8.788 1.00 94.25 78 LEU A C 1
ATOM 559 O O . LEU A 1 78 ? 11.429 1.631 7.756 1.00 94.25 78 LEU A O 1
ATOM 563 N N . ALA A 1 79 ? 11.898 0.011 9.232 1.00 93.56 79 ALA A N 1
ATOM 564 C CA . ALA A 1 79 ? 13.066 -0.493 8.510 1.00 93.56 79 ALA A CA 1
ATOM 565 C C . ALA A 1 79 ? 12.671 -1.147 7.176 1.00 93.56 79 ALA A C 1
ATOM 567 O O . ALA A 1 79 ? 13.258 -0.822 6.142 1.00 93.56 79 ALA A O 1
ATOM 568 N N . VAL A 1 80 ? 11.632 -1.988 7.175 1.00 91.81 80 VAL A N 1
ATOM 569 C CA . VAL A 1 80 ? 11.077 -2.613 5.963 1.00 91.81 80 VAL A CA 1
ATOM 570 C C . VAL A 1 80 ? 10.580 -1.547 4.991 1.00 91.81 80 VAL A C 1
ATOM 572 O O . VAL A 1 80 ? 10.922 -1.575 3.808 1.00 91.81 80 VAL A O 1
ATOM 575 N N . ARG A 1 81 ? 9.847 -0.543 5.480 1.00 92.88 81 ARG A N 1
ATOM 576 C CA . ARG A 1 81 ? 9.383 0.579 4.658 1.00 92.88 81 ARG A CA 1
ATOM 577 C C . ARG A 1 81 ? 10.544 1.354 4.036 1.00 92.88 81 ARG A C 1
ATOM 579 O O . ARG A 1 81 ? 10.499 1.680 2.851 1.00 92.88 81 ARG A O 1
ATOM 586 N N . ARG A 1 82 ? 11.605 1.631 4.800 1.00 92.25 82 ARG A N 1
ATOM 587 C CA . ARG A 1 82 ? 12.818 2.296 4.286 1.00 92.25 82 ARG A CA 1
ATOM 588 C C . ARG A 1 82 ? 13.506 1.462 3.211 1.00 92.25 82 ARG A C 1
ATOM 590 O O . ARG A 1 82 ? 13.900 2.018 2.189 1.00 92.25 82 ARG A O 1
ATOM 597 N N . LEU A 1 83 ? 13.605 0.149 3.413 1.00 90.88 83 LEU A N 1
ATOM 598 C CA . LEU A 1 83 ? 14.186 -0.776 2.444 1.00 90.88 83 LEU A CA 1
ATOM 599 C C . LEU A 1 83 ? 13.381 -0.795 1.135 1.00 90.88 83 LEU A C 1
ATOM 601 O O . LEU A 1 83 ? 13.950 -0.597 0.066 1.00 90.88 83 LEU A O 1
ATOM 605 N N . LEU A 1 84 ? 12.056 -0.948 1.215 1.00 87.38 84 LEU A N 1
ATOM 606 C CA . LEU A 1 84 ? 11.159 -0.946 0.050 1.00 87.38 84 LEU A CA 1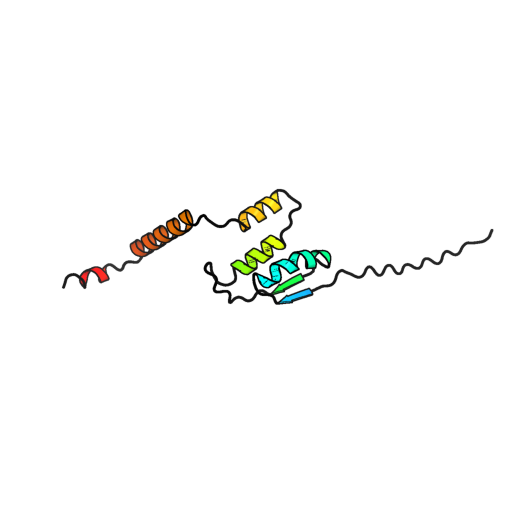
ATOM 607 C C . LEU A 1 84 ? 11.095 0.422 -0.655 1.00 87.38 84 LEU A C 1
ATOM 609 O O . LEU A 1 84 ? 10.806 0.502 -1.851 1.00 87.38 84 LEU A O 1
ATOM 613 N N . GLY A 1 85 ? 11.351 1.506 0.081 1.00 88.62 85 GLY A N 1
ATOM 614 C CA . GLY A 1 85 ? 11.416 2.871 -0.437 1.00 88.62 85 GLY A CA 1
ATOM 615 C C . GLY A 1 85 ? 12.741 3.208 -1.115 1.00 88.62 85 GLY A C 1
ATOM 616 O O . GLY A 1 85 ? 12.808 4.183 -1.869 1.00 88.62 85 GLY A O 1
ATOM 617 N N . HIS A 1 86 ? 13.785 2.413 -0.880 1.00 89.12 86 HIS A N 1
ATOM 618 C CA . HIS A 1 86 ? 15.110 2.684 -1.407 1.00 89.12 86 HIS A CA 1
ATOM 619 C C . HIS A 1 86 ? 15.136 2.526 -2.933 1.00 89.12 86 HIS A C 1
ATOM 621 O O . HIS A 1 86 ? 14.694 1.526 -3.502 1.00 89.12 86 HIS A O 1
ATOM 627 N N . ARG A 1 87 ? 15.674 3.536 -3.618 1.00 83.69 87 ARG A N 1
ATOM 628 C CA . ARG A 1 87 ? 16.057 3.445 -5.028 1.00 83.69 87 ARG A CA 1
ATOM 629 C C . ARG A 1 87 ? 17.574 3.424 -5.085 1.00 83.69 87 ARG A C 1
ATOM 631 O O . ARG A 1 87 ? 18.213 4.266 -4.459 1.00 83.69 87 ARG A O 1
ATOM 638 N N . LEU A 1 88 ? 18.124 2.479 -5.846 1.00 81.50 88 LEU A N 1
ATOM 639 C CA . LEU A 1 88 ? 19.561 2.426 -6.069 1.00 81.5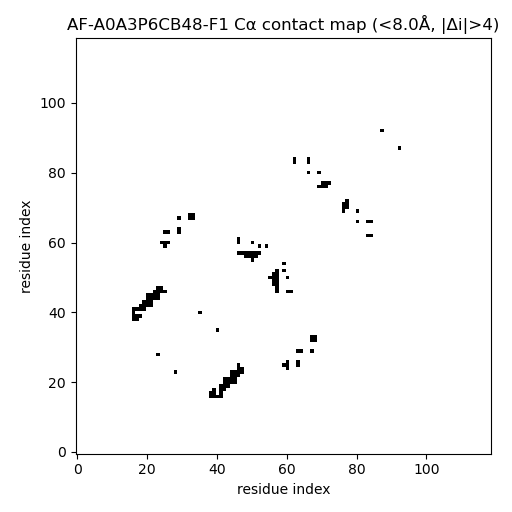0 88 LEU A CA 1
ATOM 640 C C . LEU A 1 88 ? 20.037 3.761 -6.666 1.00 81.50 88 LEU A C 1
ATOM 642 O O . LEU A 1 88 ? 19.375 4.296 -7.563 1.00 81.50 88 LEU A O 1
ATOM 646 N N . PRO A 1 89 ? 21.173 4.297 -6.196 1.00 79.88 89 PRO A N 1
ATOM 647 C 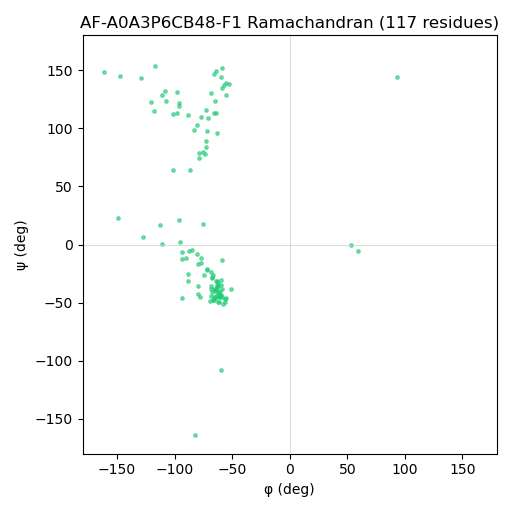CA . PRO A 1 89 ? 21.794 5.466 -6.797 1.00 79.88 89 PRO A CA 1
ATOM 648 C C . PRO A 1 89 ? 21.990 5.268 -8.302 1.00 79.88 89 PRO A C 1
ATOM 650 O O . PRO A 1 89 ? 22.436 4.205 -8.739 1.00 79.88 89 PRO A O 1
ATOM 653 N N . ILE A 1 90 ? 21.707 6.308 -9.091 1.00 74.44 90 ILE A N 1
ATOM 654 C CA . ILE A 1 90 ? 21.846 6.294 -10.559 1.00 74.44 90 ILE A CA 1
ATOM 655 C C . ILE A 1 90 ? 23.235 5.807 -10.997 1.00 74.44 90 ILE A C 1
ATOM 657 O O . ILE A 1 90 ? 23.353 5.020 -11.931 1.00 74.44 90 ILE A O 1
ATOM 661 N N . THR A 1 91 ? 24.281 6.198 -10.271 1.00 68.50 91 THR A N 1
ATOM 662 C CA . THR A 1 91 ? 25.669 5.798 -10.542 1.00 68.50 91 THR A CA 1
ATOM 663 C C . THR A 1 91 ? 25.896 4.290 -10.403 1.00 68.50 91 THR A C 1
ATOM 665 O O . THR A 1 91 ? 26.624 3.697 -11.200 1.00 68.50 91 THR A O 1
ATOM 668 N N . LEU A 1 92 ? 25.240 3.641 -9.437 1.00 61.44 92 LEU A N 1
ATOM 669 C CA . LEU A 1 92 ? 25.305 2.193 -9.228 1.00 61.44 92 LEU A CA 1
ATOM 670 C C . LEU A 1 92 ? 24.403 1.438 -10.209 1.00 61.44 92 LEU A C 1
ATOM 672 O O . LEU A 1 92 ? 24.800 0.384 -10.697 1.00 61.44 92 LEU A O 1
ATOM 676 N N . SER A 1 93 ? 23.239 1.998 -10.551 1.00 59.94 93 SER A N 1
ATOM 677 C CA . SER A 1 93 ? 22.314 1.426 -11.539 1.00 59.94 93 SER A CA 1
ATOM 678 C C . SER A 1 93 ? 22.964 1.316 -12.920 1.00 59.94 93 SER A C 1
ATOM 680 O O . SER A 1 93 ? 22.985 0.237 -13.511 1.00 59.94 93 SER A O 1
ATOM 682 N N . SER A 1 94 ? 23.588 2.398 -13.399 1.00 59.41 94 SER A N 1
ATOM 683 C CA . SER A 1 94 ? 24.353 2.374 -14.651 1.00 59.41 94 SER A CA 1
ATOM 684 C C . SER A 1 94 ? 25.544 1.421 -14.559 1.00 59.41 94 SER A C 1
ATOM 686 O O . SER A 1 94 ? 25.859 0.745 -15.536 1.00 59.41 94 SER A O 1
ATOM 688 N N . THR A 1 95 ? 26.168 1.318 -13.376 1.00 63.03 95 THR A N 1
ATOM 689 C CA . THR A 1 95 ? 27.332 0.448 -13.170 1.00 63.03 95 THR A CA 1
ATOM 690 C C . THR A 1 95 ? 27.003 -1.038 -13.249 1.00 63.03 95 THR A C 1
ATOM 692 O O . THR A 1 95 ? 27.721 -1.815 -13.876 1.00 63.03 95 THR A O 1
ATOM 695 N N . ILE A 1 96 ? 25.903 -1.444 -12.622 1.00 68.62 96 ILE A N 1
ATOM 696 C CA . ILE A 1 96 ? 25.404 -2.819 -12.684 1.00 68.62 96 ILE A CA 1
ATOM 697 C C . ILE A 1 96 ? 24.923 -3.130 -14.101 1.00 68.62 96 ILE A C 1
ATOM 699 O O . ILE A 1 96 ? 25.231 -4.204 -14.611 1.00 68.62 96 ILE A O 1
ATOM 703 N N . SER A 1 97 ? 24.243 -2.185 -14.759 1.00 69.38 97 SER A N 1
ATOM 704 C CA . SER A 1 97 ? 23.759 -2.369 -16.127 1.00 69.38 97 SER A CA 1
ATOM 705 C C . SER A 1 97 ? 24.896 -2.689 -17.092 1.00 69.38 97 SER A C 1
ATOM 707 O O . SER A 1 97 ? 24.815 -3.698 -17.785 1.00 69.38 97 SER A O 1
ATOM 709 N N . TRP A 1 98 ? 25.978 -1.898 -17.117 1.00 57.97 98 TRP A N 1
ATOM 710 C CA . TRP A 1 98 ? 27.086 -2.198 -18.029 1.00 57.97 98 TRP A CA 1
ATOM 711 C C . TRP A 1 98 ? 27.784 -3.506 -17.661 1.00 57.97 98 TRP A C 1
ATOM 713 O O . TRP A 1 98 ? 28.105 -4.276 -18.554 1.00 57.97 98 TRP A O 1
ATOM 723 N N . LYS A 1 99 ? 27.956 -3.817 -16.368 1.00 71.88 99 LYS A N 1
ATOM 724 C CA . LYS A 1 99 ? 28.582 -5.080 -15.937 1.00 71.88 99 LYS A CA 1
ATOM 725 C C . LYS A 1 99 ? 27.785 -6.302 -16.377 1.00 71.88 99 LYS A C 1
ATOM 727 O O . LYS A 1 99 ? 28.375 -7.261 -16.866 1.00 71.88 99 LYS A O 1
ATOM 732 N N . VAL A 1 100 ? 26.463 -6.269 -16.211 1.00 75.50 100 VAL A N 1
ATOM 733 C CA . VAL A 1 100 ? 25.571 -7.354 -16.636 1.00 75.50 100 VAL A CA 1
ATOM 734 C C . VAL A 1 100 ? 25.590 -7.481 -18.154 1.00 75.50 100 VAL A C 1
ATOM 736 O O . VAL A 1 100 ? 25.805 -8.582 -18.645 1.00 75.50 100 VAL A O 1
ATOM 739 N N . THR A 1 101 ? 25.460 -6.380 -18.898 1.00 72.25 101 THR A N 1
ATOM 740 C CA . THR A 1 101 ? 25.521 -6.402 -20.367 1.00 72.25 101 THR A CA 1
ATOM 741 C C . THR A 1 101 ? 26.871 -6.912 -20.877 1.00 72.25 101 THR A C 1
ATOM 743 O O . THR A 1 101 ? 26.902 -7.728 -21.793 1.00 72.25 101 THR A O 1
ATOM 746 N N . THR A 1 102 ? 27.987 -6.496 -20.271 1.00 76.12 102 THR A N 1
ATOM 747 C CA . THR A 1 102 ? 29.330 -6.971 -20.629 1.00 76.12 102 THR A CA 1
ATOM 748 C C . THR A 1 102 ? 29.496 -8.459 -20.338 1.00 76.12 102 THR A C 1
ATOM 750 O O . THR A 1 102 ? 29.968 -9.181 -21.207 1.00 76.12 102 THR A O 1
ATOM 753 N N . LEU A 1 103 ? 29.076 -8.951 -19.168 1.00 76.88 103 LEU A N 1
ATOM 754 C CA . LEU A 1 103 ? 29.144 -10.383 -18.856 1.00 76.88 103 LEU A CA 1
ATOM 755 C C . LEU A 1 103 ? 28.239 -11.210 -19.772 1.00 76.88 103 LEU A C 1
ATOM 757 O O . LEU A 1 103 ? 28.653 -12.268 -20.231 1.00 76.88 103 LEU A O 1
ATOM 761 N N . TYR A 1 104 ? 27.036 -10.722 -20.076 1.00 78.25 104 TYR A N 1
ATOM 762 C CA . TYR A 1 104 ? 26.128 -11.396 -20.999 1.00 78.25 104 TYR A CA 1
ATOM 763 C C . TYR A 1 104 ? 26.721 -11.453 -22.410 1.00 78.25 104 TYR A C 1
ATOM 765 O O . TYR A 1 104 ? 26.741 -12.522 -23.005 1.00 78.25 104 TYR A O 1
ATOM 773 N N . GLY A 1 105 ? 27.300 -10.350 -22.900 1.00 72.88 105 GLY A N 1
ATOM 774 C CA . GLY A 1 105 ? 28.036 -10.320 -24.167 1.00 72.88 105 GLY A CA 1
ATOM 775 C C . GLY A 1 105 ? 29.239 -11.264 -24.168 1.00 72.88 105 GLY A C 1
ATOM 776 O O . GLY A 1 105 ? 29.415 -12.027 -25.101 1.00 72.88 105 GLY A O 1
ATOM 777 N N . MET A 1 106 ? 30.028 -11.322 -23.094 1.00 73.50 106 MET A N 1
ATOM 778 C CA . MET A 1 106 ? 31.177 -12.237 -23.005 1.00 73.50 106 MET A CA 1
ATOM 779 C C . MET A 1 106 ? 30.786 -13.721 -22.939 1.00 73.50 106 MET A C 1
ATOM 781 O O . MET A 1 106 ? 31.575 -14.568 -23.349 1.00 73.50 106 MET A O 1
ATOM 785 N N . VAL A 1 107 ? 29.604 -14.042 -22.405 1.00 76.56 107 VAL A N 1
ATOM 786 C CA . VAL A 1 107 ? 29.103 -15.422 -22.270 1.00 76.56 107 VAL A CA 1
ATOM 787 C C . VAL A 1 107 ? 28.328 -15.877 -23.511 1.00 76.56 107 VAL A C 1
ATOM 789 O O . VAL A 1 107 ? 28.361 -17.061 -23.831 1.00 76.56 107 VAL A O 1
ATOM 792 N N . TYR A 1 108 ? 27.651 -14.959 -24.207 1.00 71.38 108 TYR A N 1
ATOM 793 C CA . TYR A 1 108 ? 26.772 -15.266 -25.341 1.00 71.38 108 TYR A CA 1
ATOM 794 C C . TYR A 1 108 ? 27.278 -14.787 -26.708 1.00 71.38 108 TYR A C 1
ATOM 796 O O . TYR A 1 108 ? 26.583 -15.028 -27.693 1.00 71.38 108 TYR A O 1
ATOM 804 N N . GLN A 1 109 ? 28.451 -14.146 -26.826 1.00 61.22 109 GLN A N 1
ATOM 805 C CA . GLN A 1 109 ? 29.002 -13.869 -28.157 1.00 61.22 109 GLN A CA 1
ATOM 806 C C . GLN A 1 109 ? 29.361 -15.194 -28.839 1.00 61.22 109 GLN A C 1
ATOM 808 O O . GLN A 1 109 ? 30.269 -15.909 -28.407 1.00 61.22 109 GLN A O 1
ATOM 813 N N . ASP A 1 110 ? 28.637 -15.508 -2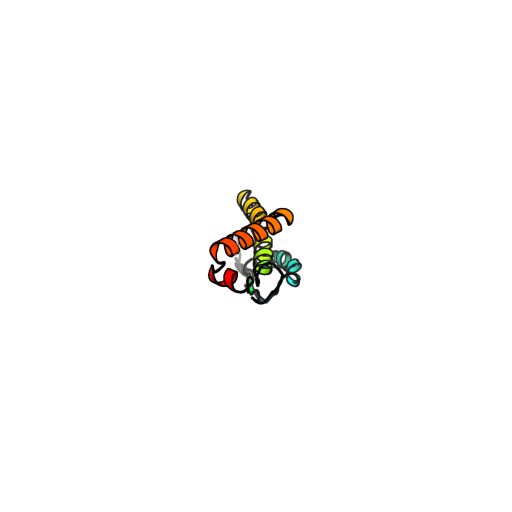9.909 1.00 56.94 110 ASP A N 1
ATOM 814 C CA . ASP A 1 110 ? 28.892 -16.666 -30.753 1.00 56.94 110 ASP A CA 1
ATOM 815 C C . ASP A 1 110 ? 30.263 -16.498 -31.444 1.00 56.94 110 ASP A C 1
ATOM 817 O O . ASP A 1 110 ? 30.490 -15.490 -32.127 1.00 56.94 110 ASP A O 1
ATOM 821 N N . PRO A 1 111 ? 31.211 -17.443 -31.294 1.00 57.03 111 PRO A N 1
ATOM 822 C CA . PRO A 1 111 ? 32.503 -17.378 -31.976 1.00 57.03 111 PRO A CA 1
ATOM 823 C C . PRO A 1 111 ? 32.395 -17.343 -33.513 1.00 57.03 111 PRO A C 1
ATOM 825 O O . PRO A 1 111 ? 33.385 -17.007 -34.169 1.00 57.03 111 PRO A O 1
ATOM 828 N N . ALA A 1 112 ? 31.230 -17.648 -34.097 1.00 56.34 112 ALA A N 1
ATOM 829 C CA . ALA A 1 112 ? 30.998 -17.594 -35.540 1.00 56.34 112 ALA A CA 1
ATOM 830 C C . ALA A 1 112 ? 30.918 -16.166 -36.123 1.00 56.34 112 ALA A C 1
ATOM 832 O O . ALA A 1 112 ? 31.189 -15.985 -37.310 1.00 56.34 112 ALA A O 1
ATOM 833 N N . GLU A 1 113 ? 30.619 -15.139 -35.320 1.00 56.97 113 GLU A N 1
ATOM 834 C CA . GLU A 1 113 ? 30.428 -13.765 -35.825 1.00 56.97 113 GLU A CA 1
ATOM 835 C C . GLU A 1 113 ? 31.758 -13.050 -36.149 1.00 56.97 113 GLU A C 1
ATOM 837 O O . GLU A 1 113 ? 31.797 -12.077 -36.896 1.00 56.97 113 GLU A O 1
ATOM 842 N N . LYS A 1 114 ? 32.895 -13.572 -35.663 1.00 54.25 114 LYS A N 1
ATOM 843 C CA . LYS A 1 114 ? 34.224 -12.982 -35.916 1.00 54.25 114 LYS A CA 1
ATOM 844 C C . LYS A 1 114 ? 34.843 -13.317 -37.277 1.00 54.25 114 LYS A C 1
ATOM 846 O O . LYS A 1 114 ? 35.882 -12.745 -37.599 1.00 54.25 114 LYS A O 1
ATOM 851 N N . GLN A 1 115 ? 34.264 -14.223 -38.071 1.00 54.03 115 GLN A N 1
ATOM 852 C CA . GLN A 1 115 ? 34.818 -14.568 -39.393 1.00 54.03 115 GLN A CA 1
ATOM 853 C C . GLN A 1 115 ? 34.224 -13.763 -40.559 1.00 54.03 115 GLN A C 1
ATOM 855 O O . GLN A 1 115 ? 34.813 -13.772 -41.636 1.00 54.03 115 GLN A O 1
ATOM 860 N N . SER A 1 116 ? 33.122 -13.028 -40.371 1.00 55.91 116 SER A N 1
ATOM 861 C CA . SER A 1 116 ? 32.504 -12.232 -41.446 1.00 55.91 116 SER A CA 1
ATOM 862 C C . SER A 1 116 ? 33.009 -10.789 -41.559 1.00 55.91 116 SER A C 1
ATOM 864 O O . SER A 1 116 ? 32.728 -10.147 -42.562 1.00 55.91 116 SER A O 1
ATOM 866 N N . GLU A 1 117 ? 33.762 -10.274 -40.581 1.00 55.44 117 GLU A N 1
ATOM 867 C CA . GLU A 1 117 ? 34.365 -8.924 -40.643 1.00 55.44 117 GLU A CA 1
ATOM 868 C C . GLU A 1 117 ? 35.822 -8.913 -41.150 1.00 55.44 117 GLU A C 1
ATOM 870 O O . GLU A 1 117 ? 36.448 -7.858 -41.217 1.00 55.44 117 GLU A O 1
ATOM 875 N N . LEU A 1 118 ? 36.380 -10.074 -41.514 1.00 55.38 118 LEU A N 1
ATOM 876 C CA . LEU A 1 118 ? 37.747 -10.211 -42.044 1.00 55.38 118 LEU A CA 1
ATOM 877 C C . LEU A 1 118 ? 37.797 -10.638 -43.524 1.00 55.38 118 LEU A C 1
ATOM 879 O O . LEU A 1 118 ? 38.854 -11.069 -43.987 1.00 55.38 118 LEU A O 1
ATOM 883 N N . SER A 1 119 ? 36.690 -10.505 -44.264 1.00 45.38 119 SER A N 1
ATOM 884 C CA . SER A 1 119 ? 36.651 -10.733 -45.716 1.00 45.38 119 SER A CA 1
ATOM 885 C C . SER A 1 119 ? 36.294 -9.486 -46.508 1.00 45.38 119 SER A C 1
ATOM 887 O O . SER A 1 119 ? 35.579 -8.614 -45.974 1.00 45.38 119 SER A O 1
#

Sequence (119 aa):
MSAYVSAECHSSSTVDPPSLIVFSGGTGFNGVVEELKKITTRVAHVLPVSDDGGSGPAVGDIRSRCLRLSDESTSEALAVRRLLGHRLPITLSSTISWKVTTLYGMVYQDPAEKQSELS

Radius of gyration: 27.6 Å; Cα contacts (8 Å, |Δi|>4): 76; chains: 1; bounding box: 78×29×93 Å

pLDDT: mean 75.27, std 17.08, range [33.88, 95.62]